Protein AF-A0A924RB80-F1 (afdb_monomer_lite)

pLDDT: mean 87.18, std 13.38, range [33.19, 96.5]

Radius of gyration: 16.79 Å; chains: 1; bounding box: 32×40×41 Å

Foldseek 3Di:
DPLVDQEAEAEDADPVLVCLLPPCVVVCVVLVQADPVRHHPPPVVVSVVSVVVCVPHPHHYHYDHDHPQDQVCPPLVNLVVVVLVVVQVVCVVVVHDRDPDDDDDSVPRGRDDDPPDDD

Secondary structure (DSSP, 8-state):
--TT-SEEEEEE--HHHHHHHHTSHHHHHHTTSB-TTSPBPTTHHHHHHHHHHHHT-SSEEEEEE--TT-TT-S-HHHHHHHHHHHHHHHHHHTT----S-----TTT--PPP------

Structure (mmCIF, N/CA/C/O backbone):
data_AF-A0A924RB80-F1
#
_entry.id   AF-A0A924RB80-F1
#
loop_
_atom_site.group_PDB
_atom_site.id
_atom_site.type_symbol
_atom_site.label_atom_id
_atom_site.label_alt_id
_atom_site.label_comp_id
_atom_site.label_asym_id
_atom_site.label_entity_id
_atom_site.label_seq_id
_atom_site.pdbx_PDB_ins_code
_atom_site.Cartn_x
_atom_site.Cartn_y
_atom_site.Cartn_z
_atom_site.occupancy
_atom_site.B_iso_or_equiv
_atom_site.auth_seq_id
_atom_site.auth_comp_id
_atom_site.auth_asym_id
_atom_site.auth_atom_id
_atom_site.pdbx_PDB_model_num
ATOM 1 N N . ASP A 1 1 ? -7.705 -4.582 -12.140 1.00 60.16 1 ASP A N 1
ATOM 2 C CA . ASP A 1 1 ? -6.994 -5.679 -11.453 1.00 60.16 1 ASP A CA 1
ATOM 3 C C . ASP A 1 1 ? -6.137 -6.448 -12.431 1.00 60.16 1 ASP A C 1
ATOM 5 O O . ASP A 1 1 ? -6.498 -6.506 -13.595 1.00 60.16 1 ASP A O 1
ATOM 9 N N . HIS A 1 2 ? -4.997 -6.971 -11.981 1.00 80.69 2 HIS A N 1
ATOM 10 C CA . HIS A 1 2 ? -4.069 -7.791 -12.771 1.00 80.69 2 HIS A CA 1
ATOM 11 C C . HIS A 1 2 ? -4.335 -9.271 -12.426 1.00 80.69 2 HIS A C 1
ATOM 13 O O . HIS A 1 2 ? -3.653 -9.803 -11.538 1.00 80.69 2 HIS A O 1
ATOM 19 N N . PRO A 1 3 ? -5.419 -9.899 -12.931 1.00 81.19 3 PRO A N 1
ATOM 20 C CA . PRO A 1 3 ? -5.850 -11.237 -12.505 1.00 81.19 3 PRO A CA 1
ATOM 21 C C . PRO A 1 3 ? -4.903 -12.348 -12.970 1.00 81.19 3 PRO A C 1
ATOM 23 O O . PRO A 1 3 ? -4.847 -13.407 -12.358 1.00 81.19 3 PRO A O 1
ATOM 26 N N . ASP A 1 4 ? -4.145 -12.083 -14.026 1.00 86.94 4 ASP A N 1
ATOM 27 C CA . ASP A 1 4 ? -3.161 -12.951 -14.665 1.00 86.94 4 ASP A CA 1
ATOM 28 C C . ASP A 1 4 ? -1.844 -13.068 -13.875 1.00 86.94 4 ASP A C 1
ATOM 30 O O . ASP A 1 4 ? -1.069 -14.003 -14.070 1.00 86.94 4 ASP A O 1
ATOM 34 N N . VAL A 1 5 ? -1.592 -12.159 -12.930 1.00 92.12 5 VAL A N 1
ATOM 35 C CA . VAL A 1 5 ? -0.357 -12.145 -12.136 1.00 92.12 5 VAL A CA 1
ATOM 36 C C . VAL A 1 5 ? -0.488 -13.040 -10.894 1.00 92.12 5 VAL A C 1
ATOM 38 O O . VAL A 1 5 ? -1.066 -12.643 -9.881 1.00 92.12 5 VAL A O 1
ATOM 41 N N . ALA A 1 6 ? 0.112 -14.232 -10.914 1.00 92.44 6 ALA A N 1
ATOM 42 C CA . ALA A 1 6 ? 0.061 -15.171 -9.781 1.00 92.44 6 ALA A CA 1
ATOM 43 C C . ALA A 1 6 ? 0.708 -14.626 -8.486 1.00 92.44 6 ALA A C 1
ATOM 45 O O . ALA A 1 6 ? 0.218 -14.881 -7.384 1.00 92.44 6 ALA A O 1
ATOM 46 N N . HIS A 1 7 ? 1.777 -13.833 -8.609 1.00 95.31 7 HIS A N 1
ATOM 47 C CA . HIS A 1 7 ? 2.494 -13.233 -7.480 1.00 95.31 7 HIS A CA 1
ATOM 48 C C . HIS A 1 7 ? 2.631 -11.722 -7.673 1.00 95.31 7 HIS A C 1
ATOM 50 O O . HIS A 1 7 ? 3.512 -11.252 -8.390 1.00 95.31 7 HIS A O 1
ATOM 56 N N . LEU A 1 8 ? 1.748 -10.952 -7.035 1.00 95.12 8 LEU A N 1
ATOM 57 C CA . LEU A 1 8 ? 1.734 -9.496 -7.144 1.00 95.12 8 LEU A CA 1
ATOM 58 C C . LEU A 1 8 ? 2.623 -8.865 -6.070 1.00 95.12 8 LEU A C 1
ATOM 60 O O . LEU A 1 8 ? 2.456 -9.126 -4.878 1.00 95.12 8 LEU A O 1
ATOM 64 N N . VAL A 1 9 ? 3.535 -7.989 -6.488 1.00 95.25 9 VAL A N 1
ATOM 65 C CA . VAL A 1 9 ? 4.342 -7.165 -5.583 1.00 95.25 9 VAL A CA 1
ATOM 66 C C . VAL A 1 9 ? 3.826 -5.734 -5.622 1.00 95.25 9 VAL A C 1
ATOM 68 O O . VAL A 1 9 ? 3.773 -5.125 -6.685 1.00 95.25 9 VAL A O 1
ATOM 71 N N . ILE A 1 10 ? 3.469 -5.193 -4.459 1.00 95.38 10 ILE A N 1
ATOM 72 C CA . ILE A 1 10 ? 3.003 -3.812 -4.308 1.00 95.38 10 ILE A CA 1
ATOM 73 C C . ILE A 1 10 ? 4.073 -3.025 -3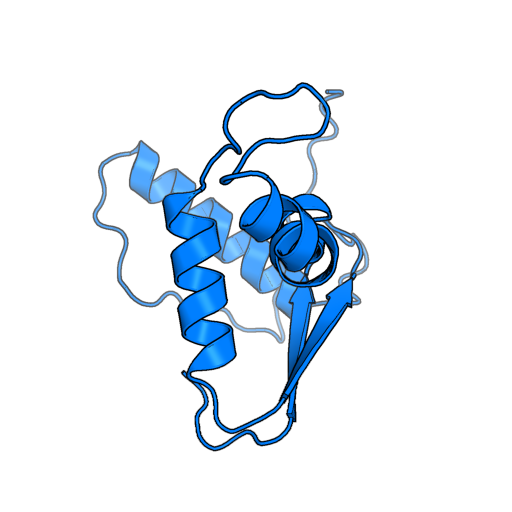.555 1.00 95.38 10 ILE A C 1
ATOM 75 O O . ILE A 1 10 ? 4.365 -3.322 -2.393 1.00 95.38 10 ILE A O 1
ATOM 79 N N . GLN A 1 11 ? 4.658 -2.025 -4.213 1.00 95.88 11 GLN A N 1
ATOM 80 C CA . GLN A 1 11 ? 5.513 -1.038 -3.554 1.00 95.88 11 GLN A CA 1
ATOM 81 C C . GLN A 1 11 ? 4.637 -0.035 -2.806 1.00 95.88 11 GLN A C 1
ATOM 83 O O . GLN A 1 11 ? 3.613 0.403 -3.325 1.00 95.88 11 GLN A O 1
ATOM 88 N N . ILE A 1 12 ? 5.012 0.286 -1.571 1.00 96.19 12 ILE A N 1
ATOM 89 C CA . ILE A 1 12 ? 4.225 1.169 -0.713 1.00 96.19 12 ILE A CA 1
ATOM 90 C C . ILE A 1 12 ? 5.125 2.001 0.195 1.00 96.19 12 ILE A C 1
ATOM 92 O O . ILE A 1 12 ? 6.005 1.472 0.875 1.00 96.19 12 ILE A O 1
ATOM 96 N N . ASP A 1 13 ? 4.882 3.302 0.262 1.00 95.56 13 ASP A N 1
ATOM 97 C CA . ASP A 1 13 ? 5.643 4.243 1.087 1.00 95.56 13 ASP A CA 1
ATOM 98 C C . ASP A 1 13 ? 4.909 4.677 2.366 1.00 95.56 13 ASP A C 1
ATOM 100 O O . ASP A 1 13 ? 5.520 5.232 3.282 1.00 95.56 13 ASP A O 1
ATOM 104 N N . SER A 1 14 ? 3.627 4.334 2.513 1.00 95.00 14 SER A N 1
ATOM 105 C CA . SER A 1 14 ? 2.838 4.582 3.723 1.00 95.00 14 SER A CA 1
ATOM 106 C C . SER A 1 14 ? 2.923 3.409 4.696 1.00 95.00 14 SER A C 1
ATOM 108 O O . SER A 1 14 ? 2.554 2.273 4.396 1.00 95.00 14 SER A O 1
ATOM 110 N N . THR A 1 15 ? 3.439 3.673 5.900 1.00 93.88 15 THR A N 1
ATOM 111 C CA . THR A 1 15 ? 3.535 2.651 6.960 1.00 93.88 15 THR A CA 1
ATOM 112 C C . THR A 1 15 ? 2.146 2.251 7.432 1.00 93.88 15 THR A C 1
ATOM 114 O O . THR A 1 15 ? 1.876 1.069 7.615 1.00 93.88 15 THR A O 1
ATOM 117 N N . TYR A 1 16 ? 1.250 3.234 7.549 1.00 93.19 16 TYR A N 1
ATOM 118 C CA . TYR A 1 16 ? -0.130 3.005 7.945 1.00 93.19 16 TYR A CA 1
ATOM 119 C C . TYR A 1 16 ? -0.843 2.070 6.965 1.00 93.19 16 TYR A C 1
ATOM 121 O O . TYR A 1 16 ? -1.405 1.064 7.387 1.00 93.19 16 TYR A O 1
ATOM 129 N N . ALA A 1 17 ? -0.768 2.352 5.662 1.00 94.69 17 ALA A N 1
ATOM 130 C CA . ALA A 1 17 ? -1.432 1.533 4.652 1.00 94.69 17 ALA A CA 1
ATOM 131 C C . ALA A 1 17 ? -0.845 0.112 4.575 1.00 94.69 17 ALA A C 1
ATOM 133 O O . ALA A 1 17 ? -1.602 -0.858 4.484 1.00 94.69 17 ALA A O 1
ATOM 134 N N . ARG A 1 18 ? 0.483 -0.031 4.710 1.00 96.12 18 ARG A N 1
ATOM 135 C CA . ARG A 1 18 ? 1.140 -1.342 4.814 1.00 96.12 18 ARG A CA 1
ATOM 136 C C . ARG A 1 18 ? 0.593 -2.125 6.006 1.00 96.12 18 ARG A C 1
ATOM 138 O O . ARG A 1 18 ? 0.097 -3.229 5.826 1.00 96.12 18 ARG A O 1
ATOM 145 N N . ASP A 1 19 ? 0.637 -1.546 7.204 1.00 95.69 19 ASP A 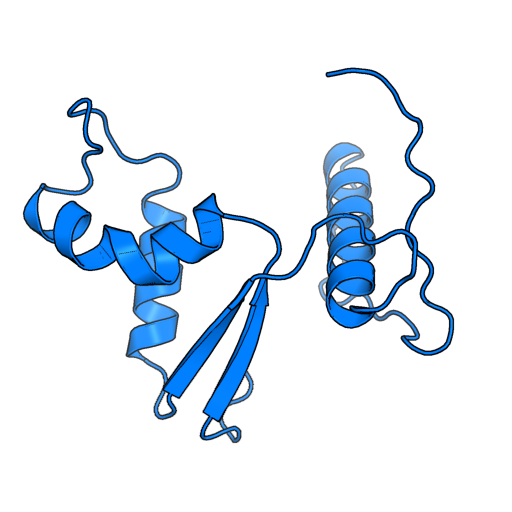N 1
ATOM 146 C CA . ASP A 1 19 ? 0.274 -2.259 8.431 1.00 95.69 19 ASP A CA 1
ATOM 147 C C . ASP A 1 19 ? -1.228 -2.560 8.523 1.00 95.69 19 ASP A C 1
ATOM 149 O O . ASP A 1 19 ? -1.600 -3.611 9.047 1.00 95.69 19 ASP A O 1
ATOM 153 N N . CYS A 1 20 ? -2.092 -1.713 7.950 1.00 95.88 20 CYS A N 1
ATOM 154 C CA . CYS A 1 20 ? -3.514 -2.028 7.766 1.00 95.88 20 CYS A CA 1
ATOM 155 C C . CYS A 1 20 ? -3.712 -3.256 6.869 1.00 95.88 20 CYS A C 1
ATOM 157 O O . CYS A 1 20 ? -4.598 -4.071 7.126 1.00 95.88 20 CYS A O 1
ATOM 159 N N . SER A 1 21 ? -2.886 -3.395 5.830 1.00 94.44 21 SER A N 1
ATOM 160 C CA . SER A 1 21 ? -2.987 -4.474 4.843 1.00 94.44 21 SER A CA 1
ATOM 161 C C . SER A 1 21 ? -2.338 -5.779 5.314 1.00 94.44 21 SER A C 1
ATOM 163 O O . SER A 1 21 ? -2.748 -6.849 4.875 1.00 94.44 21 SER A O 1
ATOM 165 N N . THR A 1 22 ? -1.355 -5.715 6.220 1.00 93.38 22 THR A N 1
ATOM 166 C CA . THR A 1 22 ? -0.583 -6.889 6.665 1.00 93.38 22 THR A CA 1
ATOM 167 C C . THR A 1 22 ? -0.790 -7.237 8.137 1.00 93.38 22 THR A C 1
ATOM 169 O O . THR A 1 22 ? -1.158 -8.358 8.473 1.00 93.38 22 THR A O 1
ATOM 172 N N . THR A 1 23 ? -0.541 -6.289 9.035 1.00 93.88 23 THR A N 1
ATOM 173 C CA . THR A 1 23 ? -0.210 -6.576 10.439 1.00 93.88 23 THR A CA 1
ATOM 174 C C . THR A 1 23 ? -1.431 -6.494 11.349 1.00 93.88 23 THR A C 1
ATOM 176 O O . THR A 1 23 ? -1.635 -7.336 12.221 1.00 93.88 23 THR A O 1
ATOM 179 N N . TRP A 1 24 ? -2.264 -5.469 11.171 1.00 95.00 24 TRP A N 1
ATOM 180 C CA . TRP A 1 24 ? -3.329 -5.148 12.126 1.00 95.00 24 TRP A CA 1
ATOM 181 C C . TRP A 1 24 ? -4.642 -5.875 11.860 1.00 95.00 24 TRP A C 1
ATOM 183 O O . TRP A 1 24 ? -5.496 -5.936 12.746 1.00 95.00 24 TRP A O 1
ATOM 193 N N . ARG A 1 25 ? -4.785 -6.483 10.679 1.00 94.44 25 ARG A N 1
ATOM 194 C CA . ARG A 1 25 ? -6.015 -7.131 10.219 1.00 94.44 25 ARG A CA 1
ATOM 195 C C . ARG A 1 25 ? -6.602 -8.119 11.223 1.00 94.44 25 ARG A C 1
ATOM 197 O O . ARG A 1 25 ? -7.762 -7.989 11.609 1.00 94.44 25 ARG A O 1
ATOM 204 N N . ALA A 1 26 ? -5.800 -9.074 11.692 1.00 93.38 26 ALA A N 1
ATOM 205 C CA . ALA A 1 26 ? -6.263 -10.086 12.641 1.00 93.38 26 ALA A CA 1
ATOM 206 C C . ALA A 1 26 ? -6.696 -9.469 13.985 1.00 93.38 26 ALA A C 1
ATOM 208 O O . ALA A 1 26 ? -7.727 -9.841 14.547 1.00 93.38 26 ALA A O 1
ATOM 209 N N . GLY A 1 27 ? -5.931 -8.495 14.488 1.00 95.06 27 GLY A N 1
ATOM 210 C CA . GLY A 1 27 ? -6.227 -7.818 15.750 1.00 95.06 27 GLY A CA 1
ATOM 211 C C . GLY A 1 27 ? -7.493 -6.965 15.685 1.00 95.06 27 GLY A C 1
ATOM 212 O O . GLY A 1 27 ? -8.329 -7.037 16.584 1.00 95.06 27 GLY A O 1
ATOM 213 N N . TRP A 1 28 ? -7.668 -6.189 14.616 1.00 95.88 28 TRP A N 1
ATOM 214 C CA . TRP A 1 28 ? -8.839 -5.332 14.441 1.00 95.88 28 TRP A CA 1
ATOM 215 C C . TRP A 1 28 ? -10.116 -6.121 14.171 1.00 95.88 28 TRP A C 1
ATOM 217 O O . TRP A 1 28 ? -11.134 -5.795 14.777 1.00 95.88 28 TRP A O 1
ATOM 227 N N . ARG A 1 29 ? -10.069 -7.204 13.379 1.00 93.56 29 ARG A N 1
ATOM 228 C CA . ARG A 1 29 ? -11.230 -8.099 13.210 1.00 93.56 29 ARG A CA 1
ATOM 229 C C . ARG A 1 29 ? -11.692 -8.688 14.542 1.00 93.56 29 ARG A C 1
ATOM 231 O O . ARG A 1 29 ? -12.885 -8.701 14.818 1.00 93.56 29 ARG A O 1
ATOM 238 N N . ARG A 1 30 ? -10.755 -9.124 15.393 1.00 94.81 30 ARG A N 1
ATOM 239 C CA . ARG A 1 30 ? -11.077 -9.673 16.720 1.00 94.81 30 ARG A CA 1
ATOM 240 C C . ARG A 1 30 ? -11.654 -8.624 17.673 1.00 94.81 30 ARG A C 1
ATOM 242 O O . ARG A 1 30 ? -12.536 -8.938 18.461 1.00 94.81 30 ARG A O 1
ATOM 249 N N . ASN A 1 31 ? -11.168 -7.387 17.601 1.00 95.06 31 ASN A N 1
ATOM 250 C CA . ASN A 1 31 ? -11.534 -6.324 18.539 1.00 95.06 31 ASN A CA 1
ATOM 251 C C . ASN A 1 31 ? -12.641 -5.391 18.004 1.00 95.06 31 ASN A C 1
ATOM 253 O O . ASN A 1 31 ? -12.775 -4.267 18.492 1.00 95.06 31 ASN A O 1
ATOM 257 N N . GLY A 1 32 ? -13.403 -5.822 16.991 1.00 94.94 32 GLY A N 1
ATOM 258 C CA . GLY A 1 32 ? -14.522 -5.054 16.435 1.00 94.94 32 GLY A CA 1
ATOM 259 C C . GLY A 1 32 ? -14.104 -3.715 15.821 1.00 94.94 32 GLY A C 1
ATOM 260 O O . GLY A 1 32 ? -14.734 -2.695 16.086 1.00 94.94 32 GLY A O 1
ATOM 261 N N . MET A 1 33 ? -13.004 -3.704 15.061 1.00 96.00 33 MET A N 1
ATOM 262 C CA . MET A 1 33 ? -12.447 -2.521 14.389 1.00 96.00 33 MET A CA 1
ATOM 263 C C . MET A 1 33 ? -12.096 -1.371 15.345 1.00 96.00 33 MET A C 1
ATOM 265 O O . MET A 1 33 ? -12.325 -0.192 15.063 1.00 96.00 33 MET A O 1
ATOM 269 N N . ARG A 1 34 ? -11.479 -1.715 16.484 1.00 95.12 34 ARG A N 1
ATOM 270 C CA . ARG A 1 34 ? -10.945 -0.757 17.463 1.00 95.12 34 ARG A CA 1
ATOM 271 C C . ARG A 1 34 ? -9.421 -0.804 17.551 1.00 95.12 34 ARG A C 1
ATOM 273 O O . ARG A 1 34 ? -8.811 -1.873 17.545 1.00 95.12 34 ARG A O 1
ATOM 280 N N . ASN A 1 35 ? -8.803 0.370 17.668 1.00 92.25 35 ASN A N 1
ATOM 281 C CA . ASN A 1 35 ? -7.358 0.519 17.831 1.00 92.25 35 ASN A CA 1
ATOM 282 C C . ASN A 1 35 ? -6.900 0.222 19.277 1.00 92.25 35 ASN A C 1
ATOM 284 O O . ASN A 1 35 ? -7.711 -0.037 20.166 1.00 92.25 35 ASN A O 1
ATOM 288 N N . ALA A 1 36 ? -5.590 0.300 19.537 1.00 89.94 36 ALA A N 1
ATOM 289 C CA . ALA A 1 36 ? -5.018 0.055 20.869 1.00 89.94 36 ALA A CA 1
ATOM 290 C C . ALA A 1 36 ? -5.556 1.001 21.966 1.00 89.94 36 ALA A C 1
ATOM 292 O O . ALA A 1 36 ? -5.585 0.637 23.137 1.00 89.94 36 ALA A O 1
ATOM 293 N N . LYS A 1 37 ? -6.042 2.190 21.587 1.00 94.00 37 LYS A N 1
ATOM 294 C CA . LYS A 1 37 ? -6.702 3.159 22.477 1.00 94.00 37 LYS A CA 1
ATOM 295 C C . LYS A 1 37 ? -8.212 2.908 22.617 1.00 94.00 37 LYS A C 1
ATOM 297 O O . LYS A 1 37 ? -8.923 3.758 23.140 1.00 94.00 37 LYS A O 1
ATOM 302 N N . ARG A 1 38 ? -8.717 1.765 22.134 1.00 93.12 38 ARG A N 1
ATOM 303 C CA . ARG A 1 38 ? -10.140 1.364 22.105 1.00 93.12 38 ARG A CA 1
ATOM 304 C C . ARG A 1 38 ? -11.052 2.281 21.283 1.00 93.12 38 ARG A C 1
ATOM 306 O O . ARG A 1 38 ? -12.277 2.184 21.389 1.00 93.12 38 ARG A O 1
ATOM 313 N N . GLN A 1 39 ? -10.478 3.133 20.442 1.00 95.88 39 GLN A N 1
ATOM 314 C CA . GLN A 1 39 ? -11.224 4.020 19.553 1.00 95.88 39 GLN A CA 1
ATOM 315 C C . GLN A 1 39 ? -11.526 3.315 18.227 1.00 95.88 39 GLN A C 1
ATOM 317 O O . GLN A 1 39 ? -10.739 2.451 17.827 1.00 95.88 39 GLN A O 1
ATOM 322 N N . PRO A 1 40 ? -12.610 3.690 17.525 1.00 96.19 40 PRO A N 1
ATOM 323 C CA . PRO A 1 40 ? -12.857 3.221 16.167 1.00 96.19 40 PRO A CA 1
ATOM 324 C C . PRO A 1 40 ? -11.643 3.457 15.264 1.00 96.19 40 PRO A C 1
ATOM 326 O O . PRO A 1 40 ? -10.996 4.508 15.320 1.00 96.19 40 PRO A O 1
ATOM 329 N N . VAL A 1 41 ? -11.312 2.464 14.446 1.00 96.44 41 VAL A N 1
ATOM 330 C CA . VAL A 1 41 ? -10.255 2.581 13.440 1.00 96.44 41 VAL A CA 1
ATOM 331 C C . VAL A 1 41 ? -10.672 3.616 12.394 1.00 96.44 41 VAL A C 1
ATOM 333 O O . VAL A 1 41 ? -11.777 3.570 11.856 1.00 96.44 41 VAL A O 1
ATOM 336 N N . LYS A 1 42 ? -9.781 4.567 12.098 1.00 94.38 42 LYS A N 1
ATOM 337 C CA . LYS A 1 42 ? -9.993 5.536 11.015 1.00 94.38 42 LYS A CA 1
ATOM 338 C C . LYS A 1 42 ? -10.058 4.798 9.676 1.00 94.38 42 LYS A C 1
ATOM 340 O O . LYS A 1 42 ? -9.303 3.856 9.474 1.00 94.38 42 LYS A O 1
ATOM 345 N N . ASN A 1 43 ? -10.921 5.248 8.766 1.00 95.31 43 ASN A N 1
ATOM 346 C CA . ASN A 1 43 ? -11.055 4.691 7.412 1.00 95.31 43 ASN A CA 1
ATOM 347 C C . ASN A 1 43 ? -11.439 3.197 7.369 1.00 95.31 43 ASN A C 1
ATOM 349 O O . ASN A 1 43 ? -11.087 2.508 6.413 1.00 95.31 43 ASN A O 1
ATOM 353 N N . ALA A 1 44 ? -12.163 2.694 8.380 1.00 95.25 44 ALA A N 1
ATOM 354 C CA . ALA A 1 44 ? -12.533 1.279 8.497 1.00 95.25 44 ALA A CA 1
ATOM 355 C C . ALA A 1 44 ? -13.155 0.705 7.210 1.00 95.25 44 ALA A C 1
ATOM 357 O O . ALA A 1 44 ? -12.698 -0.330 6.741 1.00 95.25 44 ALA A O 1
ATOM 358 N N . ALA A 1 45 ? -14.096 1.424 6.587 1.00 95.31 45 ALA A N 1
ATOM 359 C CA . ALA A 1 45 ? -14.743 0.987 5.347 1.00 95.31 45 ALA A CA 1
ATOM 360 C C . ALA A 1 45 ? -13.752 0.789 4.180 1.00 95.31 45 ALA A C 1
ATOM 362 O O . ALA A 1 45 ? -13.836 -0.195 3.452 1.00 95.31 45 ALA A O 1
ATOM 363 N N . ILE A 1 46 ? -12.773 1.690 4.025 1.00 95.81 46 ILE A N 1
ATOM 364 C CA . ILE A 1 46 ? -11.733 1.576 2.986 1.00 95.81 46 ILE A CA 1
ATOM 365 C C . ILE A 1 46 ? -10.836 0.367 3.274 1.00 95.81 46 ILE A C 1
ATOM 367 O O . ILE A 1 46 ? -10.504 -0.399 2.375 1.00 95.81 46 ILE A O 1
ATOM 371 N N . ILE A 1 47 ? -10.455 0.178 4.538 1.00 96.50 47 ILE A N 1
ATOM 372 C CA . ILE A 1 47 ? -9.595 -0.931 4.967 1.00 96.50 47 ILE A CA 1
ATOM 373 C C . ILE A 1 47 ? -10.288 -2.280 4.739 1.00 96.50 47 ILE A C 1
ATOM 375 O O . ILE A 1 47 ? -9.667 -3.211 4.231 1.00 96.50 47 ILE A O 1
ATOM 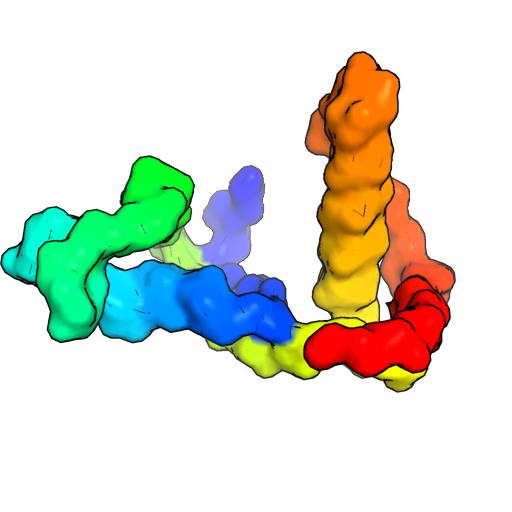379 N N . GLU A 1 48 ? -11.572 -2.386 5.071 1.00 96.06 48 GLU A N 1
ATOM 380 C CA . GLU A 1 48 ? -12.366 -3.593 4.837 1.00 96.06 48 GLU A CA 1
ATOM 381 C C . GLU A 1 48 ? -12.520 -3.895 3.343 1.00 96.06 48 GLU A C 1
ATOM 383 O O . GLU A 1 48 ? -12.376 -5.051 2.945 1.00 96.06 48 GLU A O 1
ATOM 388 N N . ALA A 1 49 ? -12.715 -2.872 2.505 1.00 96.44 49 ALA A N 1
ATOM 389 C CA . ALA A 1 49 ? -12.741 -3.036 1.052 1.00 96.44 49 ALA A CA 1
ATOM 390 C C . ALA A 1 49 ? -11.396 -3.546 0.502 1.00 96.44 49 ALA A C 1
ATOM 392 O O . ALA A 1 49 ? -11.373 -4.459 -0.323 1.00 96.44 49 ALA A O 1
ATOM 393 N N . ILE A 1 50 ? -10.268 -3.026 1.004 1.00 95.19 50 ILE A N 1
ATOM 394 C CA . ILE A 1 50 ? -8.929 -3.532 0.657 1.00 95.19 50 ILE A CA 1
ATOM 395 C C . ILE A 1 50 ? -8.793 -5.003 1.060 1.00 95.19 50 ILE A C 1
ATOM 397 O O . ILE A 1 50 ? -8.300 -5.813 0.280 1.00 95.19 50 ILE A O 1
ATOM 401 N N . TRP A 1 51 ? -9.239 -5.378 2.260 1.00 96.31 51 TRP A N 1
ATOM 402 C CA . TRP A 1 51 ? -9.190 -6.769 2.709 1.00 96.31 51 TRP A CA 1
ATOM 403 C C . TRP A 1 51 ? -10.036 -7.699 1.845 1.00 96.31 51 TRP A C 1
ATOM 405 O O . TRP A 1 51 ? -9.576 -8.792 1.531 1.00 96.31 51 TRP A O 1
ATOM 415 N N . ALA A 1 52 ? -11.230 -7.267 1.438 1.00 96.12 52 ALA A N 1
ATOM 416 C CA . ALA A 1 52 ? -12.072 -8.029 0.526 1.00 96.12 52 ALA A CA 1
ATOM 417 C C . ALA A 1 52 ? -11.392 -8.222 -0.840 1.00 96.12 52 ALA A C 1
ATOM 419 O O . ALA A 1 52 ? -11.385 -9.331 -1.367 1.00 96.12 52 ALA A O 1
ATOM 420 N N . ALA A 1 53 ? -10.753 -7.178 -1.378 1.00 94.12 53 ALA A N 1
ATOM 421 C CA . ALA A 1 53 ? -10.002 -7.266 -2.631 1.00 94.12 53 ALA A CA 1
ATOM 422 C C . ALA A 1 53 ? -8.782 -8.201 -2.527 1.00 94.12 53 ALA A C 1
ATOM 424 O O . ALA A 1 53 ? -8.493 -8.948 -3.461 1.00 94.12 53 ALA A O 1
ATOM 425 N N . LEU A 1 54 ? -8.080 -8.191 -1.388 1.00 94.12 54 LEU A N 1
ATOM 426 C CA . LEU A 1 54 ? -6.975 -9.115 -1.122 1.00 94.12 54 LEU A CA 1
ATOM 427 C C . LEU A 1 54 ? -7.457 -10.569 -1.014 1.00 94.12 54 LEU A C 1
ATOM 429 O O . LEU A 1 54 ? -6.804 -11.451 -1.561 1.00 94.12 54 LEU A O 1
ATOM 433 N N . ASP A 1 55 ? -8.585 -10.813 -0.341 1.00 94.56 55 ASP A N 1
ATOM 434 C CA . ASP A 1 55 ? -9.154 -12.159 -0.169 1.00 94.56 55 ASP A CA 1
ATOM 435 C C . ASP A 1 55 ? -9.724 -12.735 -1.468 1.00 94.56 55 ASP A C 1
ATOM 437 O O . ASP A 1 55 ? -9.640 -13.937 -1.701 1.00 94.56 55 ASP A O 1
ATOM 441 N N . ALA A 1 56 ? -10.317 -11.888 -2.313 1.00 94.50 56 ALA A N 1
ATOM 442 C CA . ALA A 1 56 ? -10.912 -12.307 -3.579 1.00 94.50 56 ALA A CA 1
ATOM 443 C C . ALA A 1 56 ? -9.864 -12.681 -4.642 1.00 94.50 56 ALA A C 1
ATOM 445 O O . ALA A 1 56 ? -10.199 -13.259 -5.677 1.00 94.50 56 ALA A O 1
ATOM 446 N N . ARG A 1 57 ? -8.590 -12.338 -4.422 1.00 92.94 57 ARG A N 1
ATOM 447 C CA . ARG A 1 57 ? -7.518 -12.599 -5.377 1.00 92.94 57 ARG A CA 1
ATOM 448 C C . ARG A 1 57 ? -7.099 -14.073 -5.342 1.00 92.94 57 ARG A C 1
ATOM 450 O O . ARG A 1 57 ? -6.775 -14.607 -4.291 1.00 92.94 57 ARG A O 1
ATOM 457 N N . ALA A 1 58 ? -6.993 -14.700 -6.516 1.00 91.62 58 ALA A N 1
ATOM 458 C CA . ALA A 1 58 ? -6.500 -16.077 -6.641 1.00 91.62 58 ALA A CA 1
ATOM 459 C C . ALA A 1 58 ? -4.988 -16.226 -6.355 1.00 91.62 58 ALA A C 1
ATOM 461 O O . ALA A 1 58 ? -4.535 -17.273 -5.901 1.00 91.62 58 ALA A O 1
ATOM 462 N N . GLY A 1 59 ? -4.203 -15.185 -6.647 1.00 92.12 59 GLY A N 1
ATOM 463 C CA . GLY A 1 59 ? -2.755 -15.138 -6.436 1.00 92.12 59 GLY A CA 1
ATOM 464 C C . GLY A 1 59 ? -2.335 -14.443 -5.138 1.00 92.12 59 GLY A C 1
ATOM 465 O O . GLY A 1 59 ? -3.114 -13.743 -4.494 1.00 92.12 59 GLY A O 1
ATOM 466 N N . THR A 1 60 ? -1.059 -14.570 -4.777 1.00 94.31 60 THR A N 1
ATOM 467 C CA . THR A 1 60 ? -0.513 -13.950 -3.559 1.00 94.31 60 THR A CA 1
ATOM 468 C C . THR A 1 60 ? -0.182 -12.475 -3.767 1.00 94.31 60 THR A C 1
ATOM 470 O O . THR A 1 60 ? 0.239 -12.084 -4.858 1.00 94.31 60 THR A O 1
ATOM 473 N N . VAL A 1 61 ? -0.252 -11.684 -2.694 1.00 95.88 61 VAL A N 1
ATOM 474 C CA . VAL A 1 61 ? 0.208 -10.289 -2.668 1.00 95.88 61 VAL A CA 1
ATOM 475 C C . VAL A 1 61 ? 1.340 -10.129 -1.656 1.00 95.88 61 VAL A C 1
ATOM 477 O O . VAL A 1 61 ? 1.213 -10.541 -0.504 1.00 95.88 61 VAL A O 1
ATOM 480 N N . LYS A 1 62 ? 2.440 -9.492 -2.068 1.00 95.62 62 LYS A N 1
ATOM 481 C CA . LYS A 1 62 ? 3.548 -9.092 -1.196 1.00 95.62 62 LYS A CA 1
ATOM 482 C C . LYS A 1 62 ? 3.685 -7.576 -1.196 1.00 95.62 62 LYS A C 1
ATOM 484 O O . LYS A 1 62 ? 3.938 -6.969 -2.232 1.00 95.62 62 LYS A O 1
ATOM 489 N N . PHE A 1 63 ? 3.595 -6.975 -0.016 1.00 96.06 63 PHE A N 1
ATOM 490 C CA . PHE A 1 63 ? 3.879 -5.556 0.165 1.00 96.06 63 PHE A CA 1
ATOM 491 C C . PHE A 1 63 ? 5.373 -5.340 0.412 1.00 96.06 63 PHE A C 1
ATOM 493 O O . PHE A 1 63 ? 5.969 -5.987 1.275 1.00 96.06 63 PHE A O 1
ATOM 500 N N . VAL A 1 64 ? 5.974 -4.413 -0.331 1.00 95.69 64 VAL A N 1
ATOM 501 C CA . VAL A 1 64 ? 7.368 -3.992 -0.170 1.00 95.69 64 VAL A CA 1
ATOM 502 C C . VAL A 1 64 ? 7.377 -2.530 0.234 1.00 95.69 64 VAL A C 1
ATOM 504 O O . VAL A 1 64 ? 6.949 -1.657 -0.517 1.00 95.69 64 VAL A O 1
ATOM 507 N N . LYS A 1 65 ? 7.861 -2.270 1.449 1.00 95.06 65 LYS A N 1
ATOM 508 C CA . LYS A 1 65 ? 8.026 -0.910 1.944 1.00 95.06 65 LYS A CA 1
ATOM 509 C C . LYS A 1 65 ? 9.158 -0.230 1.176 1.00 95.06 65 LYS A C 1
ATOM 511 O O . LYS A 1 65 ? 10.275 -0.740 1.186 1.00 95.06 65 LYS A O 1
ATOM 516 N N . VAL A 1 66 ? 8.879 0.926 0.589 1.00 95.75 66 VAL A N 1
ATOM 517 C CA . VAL A 1 66 ? 9.883 1.790 -0.045 1.00 95.75 66 VAL A CA 1
ATOM 518 C C . VAL A 1 66 ? 9.957 3.138 0.687 1.00 95.75 66 VAL A C 1
ATOM 520 O O . VAL A 1 66 ? 9.012 3.493 1.404 1.00 95.75 66 VAL A O 1
ATOM 523 N N . PRO A 1 67 ? 11.077 3.875 0.599 1.00 91.31 67 PRO A N 1
ATOM 524 C CA . PRO A 1 67 ? 11.141 5.255 1.067 1.00 91.31 67 PRO A CA 1
ATOM 525 C C . PRO A 1 67 ? 10.139 6.132 0.308 1.00 91.31 67 PRO A C 1
ATOM 527 O O . PRO A 1 67 ? 10.035 6.039 -0.913 1.00 91.31 67 PRO A O 1
ATOM 530 N N . GLY A 1 68 ? 9.421 6.990 1.032 1.00 86.88 68 GLY A N 1
ATOM 531 C CA . GLY A 1 68 ? 8.629 8.053 0.411 1.00 86.88 68 GLY A CA 1
ATOM 532 C C . GLY A 1 68 ? 9.534 9.191 -0.056 1.00 86.88 68 GLY A C 1
ATOM 533 O O . GLY A 1 68 ? 10.577 9.428 0.556 1.00 86.88 68 GLY A O 1
ATOM 534 N N . HIS A 1 69 ? 9.124 9.891 -1.116 1.00 81.88 69 HIS A N 1
ATOM 535 C CA . HIS A 1 69 ? 9.845 11.039 -1.686 1.00 81.88 69 HIS A CA 1
ATOM 536 C C . HIS A 1 69 ? 11.341 10.777 -1.927 1.00 81.88 69 HIS A C 1
ATOM 538 O O . HIS A 1 69 ? 12.187 11.583 -1.546 1.00 81.88 69 HIS A O 1
ATOM 544 N N . ASP A 1 70 ? 11.676 9.636 -2.534 1.00 85.06 70 ASP A N 1
ATOM 545 C CA . ASP A 1 70 ? 13.058 9.273 -2.845 1.00 85.06 70 ASP A CA 1
ATOM 546 C C . ASP A 1 70 ? 13.692 10.282 -3.829 1.00 85.06 70 ASP A C 1
ATOM 548 O O . ASP A 1 70 ? 13.381 10.250 -5.024 1.00 85.06 70 ASP A O 1
ATOM 552 N N . PRO A 1 71 ? 14.621 11.153 -3.380 1.00 84.06 71 PRO A N 1
ATOM 553 C CA . PRO A 1 71 ? 15.177 12.216 -4.216 1.00 84.06 71 PRO A CA 1
ATOM 554 C C . PRO A 1 71 ? 16.080 11.679 -5.332 1.00 84.06 71 PRO A C 1
ATOM 556 O O . PRO A 1 71 ? 16.408 12.408 -6.266 1.00 84.06 71 PRO A O 1
ATOM 559 N N . ARG A 1 72 ? 16.504 10.412 -5.242 1.00 89.00 72 ARG A N 1
ATOM 560 C CA . ARG A 1 72 ? 17.330 9.739 -6.250 1.00 89.00 72 ARG A CA 1
ATOM 561 C C . ARG A 1 72 ? 16.495 8.942 -7.247 1.00 89.00 72 ARG A C 1
ATOM 563 O O . ARG A 1 72 ? 17.068 8.390 -8.181 1.00 89.00 72 ARG A O 1
ATOM 570 N N . ASN A 1 73 ? 15.175 8.890 -7.060 1.00 90.44 73 ASN A N 1
ATOM 571 C CA . ASN A 1 73 ? 14.241 8.177 -7.925 1.00 90.44 73 ASN A CA 1
ATOM 572 C C . ASN A 1 73 ? 14.611 6.700 -8.165 1.00 90.44 73 ASN A C 1
ATOM 574 O O . ASN A 1 73 ? 14.455 6.180 -9.267 1.00 90.44 73 ASN A O 1
ATOM 578 N N . GLN A 1 74 ? 15.115 6.010 -7.142 1.00 92.94 74 GLN A N 1
ATOM 579 C CA . GLN A 1 74 ? 15.412 4.576 -7.191 1.00 92.94 74 GLN A CA 1
ATOM 580 C C . GLN A 1 74 ? 14.124 3.737 -7.268 1.00 92.94 74 GLN A C 1
ATOM 582 O O . GLN A 1 74 ? 14.162 2.591 -7.713 1.00 92.94 74 GLN A O 1
ATOM 587 N N . PHE A 1 75 ? 12.981 4.315 -6.875 1.00 93.25 75 PHE A N 1
ATOM 588 C CA . PHE A 1 75 ? 11.648 3.709 -6.951 1.00 93.25 75 PHE A CA 1
ATOM 589 C C . PHE A 1 75 ? 10.706 4.515 -7.870 1.00 93.25 75 PHE A C 1
ATOM 591 O O . PHE A 1 75 ? 9.749 5.125 -7.387 1.00 93.25 75 PHE A O 1
ATOM 598 N N . PRO A 1 76 ? 10.927 4.511 -9.200 1.00 93.25 76 PRO A N 1
ATOM 599 C CA . PRO A 1 76 ? 10.192 5.367 -10.137 1.00 93.25 76 PRO A CA 1
ATOM 600 C C . PRO A 1 76 ? 8.682 5.098 -10.174 1.00 93.25 76 PRO A C 1
ATOM 602 O O . PRO A 1 76 ? 7.908 6.016 -10.425 1.00 93.25 76 PRO A O 1
ATOM 605 N N . LEU A 1 77 ? 8.238 3.873 -9.864 1.00 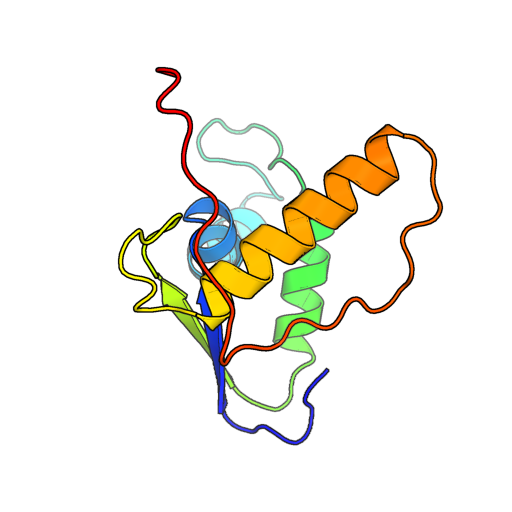93.12 77 LEU A N 1
ATOM 606 C CA . LEU A 1 77 ? 6.812 3.549 -9.735 1.00 93.12 77 LEU A CA 1
ATOM 607 C C . LEU A 1 77 ? 6.161 4.247 -8.534 1.00 93.12 77 LEU A C 1
ATOM 609 O O . LEU A 1 77 ? 5.038 4.730 -8.649 1.00 93.12 77 LEU A O 1
ATOM 613 N N . ASN A 1 78 ? 6.861 4.332 -7.397 1.00 93.94 78 ASN A N 1
ATOM 614 C CA . ASN A 1 78 ? 6.361 5.070 -6.237 1.00 93.94 78 ASN A CA 1
ATOM 615 C C . ASN A 1 78 ? 6.356 6.576 -6.517 1.00 93.94 78 ASN A C 1
ATOM 617 O O . ASN A 1 78 ? 5.404 7.260 -6.165 1.00 93.94 78 ASN A O 1
ATOM 621 N N . THR A 1 79 ? 7.385 7.086 -7.198 1.00 93.19 79 THR A N 1
ATOM 622 C CA . THR A 1 79 ? 7.433 8.488 -7.636 1.00 93.19 79 THR A CA 1
ATOM 623 C C . THR A 1 79 ? 6.273 8.834 -8.568 1.00 93.19 79 THR A C 1
ATOM 625 O O . THR A 1 79 ? 5.604 9.846 -8.375 1.00 93.19 79 THR A O 1
ATOM 628 N N . ALA A 1 80 ? 6.003 7.978 -9.555 1.00 92.38 80 ALA A N 1
ATOM 629 C CA . ALA A 1 80 ? 4.859 8.110 -10.449 1.00 92.38 80 ALA A CA 1
ATOM 630 C C . ALA A 1 80 ? 3.534 8.108 -9.674 1.00 92.38 80 ALA A C 1
ATOM 632 O O . ALA A 1 80 ? 2.687 8.965 -9.913 1.00 92.38 80 ALA A O 1
ATOM 633 N N . ALA A 1 81 ? 3.374 7.187 -8.719 1.00 92.25 81 ALA A N 1
ATOM 634 C CA . ALA A 1 81 ? 2.189 7.125 -7.872 1.00 92.25 81 ALA A CA 1
ATOM 635 C C . ALA A 1 81 ? 2.000 8.399 -7.028 1.00 92.25 81 ALA A C 1
ATOM 637 O O . ALA A 1 81 ? 0.875 8.888 -6.950 1.00 92.25 81 ALA A O 1
ATOM 638 N N . ASP A 1 82 ? 3.070 8.965 -6.450 1.00 91.62 82 ASP A N 1
ATOM 639 C CA . ASP A 1 82 ? 2.998 10.237 -5.716 1.00 91.62 82 ASP A CA 1
ATOM 640 C C . ASP A 1 82 ? 2.513 11.370 -6.627 1.00 91.62 82 ASP A C 1
ATOM 642 O O . ASP A 1 82 ? 1.537 12.039 -6.300 1.00 91.62 82 ASP A O 1
ATOM 646 N N . ILE A 1 83 ? 3.130 11.557 -7.797 1.00 90.31 83 ILE A N 1
ATOM 647 C CA . ILE A 1 83 ? 2.741 12.620 -8.739 1.00 90.31 83 ILE A CA 1
ATOM 648 C C . ILE A 1 83 ? 1.263 12.497 -9.107 1.00 90.31 83 ILE A C 1
ATOM 650 O O . ILE A 1 83 ? 0.497 13.434 -8.902 1.00 90.31 83 ILE A O 1
ATOM 654 N N . LEU A 1 84 ? 0.842 11.312 -9.555 1.00 90.69 84 LEU A N 1
ATOM 655 C CA . LEU A 1 84 ? -0.537 11.066 -9.972 1.00 90.69 84 LEU A CA 1
ATOM 656 C C . LEU A 1 84 ? -1.541 11.292 -8.831 1.00 90.69 84 LEU A C 1
ATOM 658 O O . LEU A 1 84 ? -2.615 11.849 -9.057 1.00 90.69 84 LEU A O 1
ATOM 662 N N . ALA A 1 85 ? -1.201 10.887 -7.603 1.00 90.12 85 ALA A N 1
ATOM 663 C CA . ALA A 1 85 ? -2.057 11.097 -6.439 1.00 90.12 85 ALA A CA 1
ATOM 664 C C . ALA A 1 85 ? -2.195 12.584 -6.076 1.00 90.12 85 ALA A C 1
ATOM 666 O O . ALA A 1 85 ? -3.285 13.027 -5.712 1.00 90.12 85 ALA A O 1
ATOM 667 N N . ASN A 1 86 ? -1.116 13.362 -6.190 1.00 89.31 86 ASN A N 1
ATOM 668 C CA . ASN A 1 86 ? -1.147 14.796 -5.907 1.00 89.31 86 ASN A CA 1
ATOM 669 C C . ASN A 1 86 ? -1.895 15.572 -6.992 1.00 89.31 86 ASN A C 1
ATOM 671 O O . ASN A 1 86 ? -2.740 16.396 -6.652 1.00 89.31 86 ASN A O 1
ATOM 675 N N . ASP A 1 87 ? -1.668 15.256 -8.267 1.00 87.75 87 ASP A N 1
ATOM 676 C CA . ASP A 1 87 ? -2.399 15.859 -9.385 1.00 87.75 87 ASP A CA 1
ATOM 677 C C . ASP A 1 87 ? -3.908 15.602 -9.252 1.00 87.75 87 ASP A C 1
ATOM 679 O O . ASP A 1 87 ? -4.732 16.496 -9.459 1.00 87.75 87 ASP A O 1
ATOM 683 N N . ALA A 1 88 ? -4.294 14.379 -8.868 1.00 87.69 88 ALA A N 1
ATOM 684 C CA . ALA A 1 88 ? -5.689 14.035 -8.614 1.00 87.69 88 ALA A CA 1
ATOM 685 C C . ALA A 1 88 ? -6.270 14.818 -7.426 1.00 87.69 88 ALA A C 1
ATOM 687 O O . ALA A 1 88 ? -7.404 15.289 -7.504 1.00 87.69 88 ALA A O 1
ATOM 688 N N . ALA A 1 89 ? -5.505 14.990 -6.343 1.00 88.62 89 ALA A N 1
ATOM 689 C CA . ALA A 1 89 ? -5.927 15.782 -5.191 1.00 88.62 89 ALA A CA 1
ATOM 690 C C . ALA A 1 89 ? -6.101 17.271 -5.541 1.00 88.62 89 ALA A C 1
ATOM 692 O O . ALA A 1 89 ? -7.079 17.886 -5.116 1.00 88.62 89 ALA A O 1
ATOM 693 N N . GLU A 1 90 ? -5.207 17.839 -6.353 1.00 88.19 90 GLU A N 1
ATOM 694 C CA . GLU A 1 90 ? -5.302 19.223 -6.826 1.00 88.19 90 GLU A CA 1
ATOM 695 C C . GLU A 1 90 ? -6.550 19.424 -7.700 1.00 88.19 90 GLU A C 1
ATOM 697 O O . GLU A 1 90 ? -7.371 20.308 -7.425 1.00 88.19 90 GLU A O 1
ATOM 702 N N . LYS A 1 91 ? -6.774 18.539 -8.681 1.00 85.75 91 LYS A N 1
ATOM 703 C CA . LYS A 1 91 ? -7.989 18.541 -9.519 1.00 85.75 91 LYS A CA 1
ATOM 704 C C . LYS A 1 91 ? -9.263 18.413 -8.682 1.00 85.75 91 LYS A C 1
ATOM 706 O O . LYS A 1 91 ? -10.202 19.184 -8.863 1.00 85.75 91 LYS A O 1
ATOM 711 N N . ALA A 1 92 ? -9.281 17.491 -7.720 1.00 85.25 92 ALA A N 1
ATOM 712 C CA . ALA A 1 92 ? -10.426 17.309 -6.834 1.00 85.25 92 ALA A CA 1
ATOM 713 C C . ALA A 1 92 ? -10.694 18.554 -5.972 1.00 85.25 92 ALA A C 1
ATOM 715 O O . ALA A 1 92 ? -11.848 18.941 -5.793 1.00 85.25 92 ALA A O 1
ATOM 716 N N . SER A 1 93 ? -9.646 19.217 -5.469 1.00 87.06 93 SER A N 1
ATOM 717 C CA . SER A 1 93 ? -9.792 20.426 -4.643 1.00 87.06 93 SER A CA 1
ATOM 718 C C . SER A 1 93 ? -10.317 21.640 -5.417 1.00 87.06 93 SER A C 1
ATOM 720 O O . SER A 1 93 ? -10.956 22.511 -4.833 1.00 87.06 93 SER A O 1
ATOM 722 N N . THR A 1 94 ? -10.096 21.673 -6.732 1.00 85.62 94 THR A N 1
ATOM 723 C CA . THR A 1 94 ? -10.578 22.727 -7.639 1.00 85.62 94 THR A CA 1
ATOM 724 C C . THR A 1 94 ? -11.965 22.430 -8.222 1.00 85.62 94 THR A C 1
ATOM 726 O O . THR A 1 94 ? -12.494 23.232 -8.988 1.00 85.62 94 THR A O 1
ATOM 729 N N . GLY A 1 95 ? -12.583 21.302 -7.843 1.00 78.69 95 GLY A N 1
ATOM 730 C CA . GLY A 1 95 ? -13.910 20.893 -8.314 1.00 78.69 95 GLY A CA 1
ATOM 731 C C . GLY A 1 95 ? -13.929 20.371 -9.752 1.00 78.69 95 GLY A C 1
ATOM 732 O O . GLY A 1 95 ? -15.006 20.213 -10.329 1.00 78.69 95 GLY A O 1
ATOM 733 N N . LEU A 1 96 ? -12.760 20.101 -10.338 1.00 72.44 96 LEU A N 1
ATOM 734 C CA . LEU A 1 96 ? -12.661 19.491 -11.657 1.00 72.44 96 LEU A CA 1
ATOM 735 C C . LEU A 1 96 ? -12.953 17.986 -11.567 1.00 72.44 96 LEU A C 1
ATOM 737 O O . LEU A 1 96 ? -12.570 17.337 -10.587 1.00 72.44 96 LEU A O 1
ATOM 741 N N . PRO A 1 97 ? -13.606 17.399 -12.586 1.00 66.62 97 PRO A N 1
ATOM 742 C CA . PRO A 1 97 ? -13.750 15.955 -12.659 1.00 66.62 97 PRO A CA 1
ATOM 743 C C . PRO A 1 97 ? -12.360 15.313 -12.710 1.00 66.62 97 PRO A C 1
ATOM 745 O O . PRO A 1 97 ? -11.505 15.680 -13.517 1.00 66.62 97 PRO A O 1
ATOM 748 N N . VAL A 1 98 ? -12.125 14.353 -11.820 1.00 61.94 98 VAL A N 1
ATOM 749 C CA . VAL A 1 98 ? -10.935 13.507 -11.879 1.00 61.94 98 VAL A CA 1
ATOM 750 C C . VAL A 1 98 ? -11.124 12.514 -13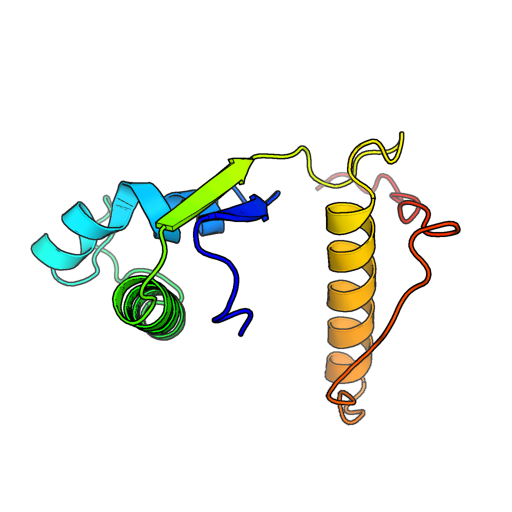.025 1.00 61.94 98 VAL A C 1
ATOM 752 O O . VAL A 1 98 ? -11.912 11.577 -12.918 1.00 61.94 98 VAL A O 1
ATOM 755 N N . ASP A 1 99 ? -10.445 12.737 -14.151 1.00 62.91 99 ASP A N 1
ATOM 756 C CA . ASP A 1 99 ? -10.418 11.751 -15.234 1.00 62.91 99 ASP A CA 1
ATOM 757 C C . ASP A 1 99 ? -9.896 10.404 -14.716 1.00 62.91 99 ASP A C 1
ATOM 759 O O . ASP A 1 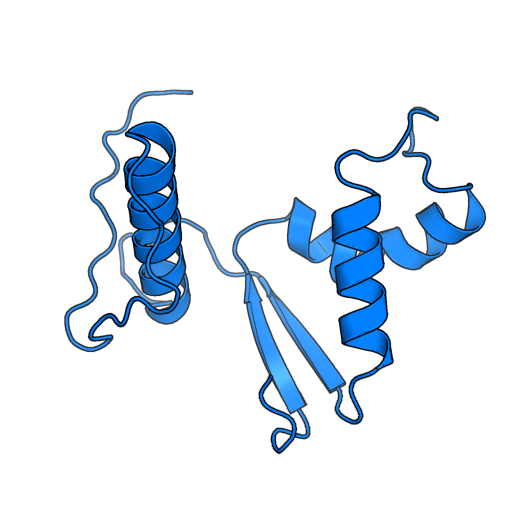99 ? -8.924 10.330 -13.960 1.00 62.91 99 ASP A O 1
ATOM 763 N N . MET A 1 100 ? -10.561 9.328 -15.141 1.00 60.78 100 MET A N 1
ATOM 764 C CA . MET A 1 100 ? -10.461 7.991 -14.541 1.00 60.78 100 MET A CA 1
ATOM 765 C C . MET A 1 100 ? -9.097 7.308 -14.725 1.00 60.78 100 MET A C 1
ATOM 767 O O . MET A 1 100 ? -8.812 6.331 -14.034 1.00 60.78 100 MET A O 1
ATOM 771 N N . ILE A 1 101 ? -8.254 7.782 -15.651 1.00 61.28 101 ILE A N 1
ATOM 772 C CA . ILE A 1 101 ? -6.925 7.218 -15.917 1.00 61.28 101 ILE A CA 1
ATOM 773 C C . ILE A 1 101 ? -5.972 8.353 -16.291 1.00 61.28 101 ILE A C 1
ATOM 775 O O . ILE A 1 101 ? -6.115 8.978 -17.336 1.00 61.28 101 ILE A O 1
ATOM 779 N N . SER A 1 102 ? -4.972 8.594 -15.448 1.00 69.81 102 SER A N 1
ATOM 780 C CA . SER A 1 102 ? -3.820 9.432 -15.786 1.00 69.81 102 SER A CA 1
ATOM 781 C C . SER A 1 102 ? -2.611 8.525 -16.013 1.00 69.81 102 SER A C 1
ATOM 783 O O . SER A 1 102 ? -2.329 7.644 -15.200 1.00 69.81 102 SER A O 1
ATOM 785 N N . THR A 1 103 ? -1.922 8.700 -17.139 1.00 76.94 103 THR A N 1
ATOM 786 C CA . THR A 1 103 ? -0.712 7.941 -17.488 1.00 76.94 103 THR A CA 1
ATOM 787 C C . THR A 1 103 ? 0.500 8.855 -17.389 1.00 76.94 103 THR A C 1
ATOM 789 O O . THR A 1 103 ? 0.431 10.019 -17.776 1.00 76.94 103 THR A O 1
ATOM 792 N N . ILE A 1 104 ? 1.611 8.327 -16.879 1.00 82.50 104 ILE A N 1
ATOM 793 C CA . ILE A 1 104 ? 2.888 9.033 -16.785 1.00 82.50 104 ILE A CA 1
ATOM 794 C C . ILE A 1 104 ? 3.988 8.188 -17.424 1.00 82.50 104 ILE A C 1
ATOM 796 O O . ILE A 1 104 ? 4.003 6.964 -17.282 1.00 82.50 104 ILE A O 1
ATOM 800 N N . ASP A 1 105 ? 4.901 8.841 -18.138 1.00 87.38 105 ASP A N 1
ATOM 801 C CA . ASP A 1 105 ? 6.084 8.191 -18.690 1.00 87.38 105 ASP A CA 1
ATOM 802 C C . ASP A 1 105 ? 7.110 7.924 -17.579 1.00 87.38 105 ASP A C 1
ATOM 804 O O . ASP A 1 105 ? 7.695 8.840 -16.997 1.00 87.38 105 ASP A O 1
ATOM 808 N N . LEU A 1 106 ? 7.347 6.643 -17.292 1.00 84.19 106 LEU A N 1
ATOM 809 C CA . LEU A 1 106 ? 8.300 6.215 -16.269 1.00 84.19 106 LEU A CA 1
ATOM 810 C C . LEU A 1 106 ? 9.757 6.521 -16.642 1.00 84.19 106 LEU A C 1
ATOM 812 O O . LEU A 1 106 ? 10.589 6.618 -15.744 1.00 84.19 106 LEU A O 1
ATOM 816 N N . GLY A 1 107 ? 10.080 6.679 -17.931 1.00 83.50 107 GLY A N 1
ATOM 817 C CA . GLY A 1 107 ? 11.432 7.019 -18.383 1.00 83.50 107 GLY A CA 1
ATOM 818 C C . GLY A 1 107 ? 11.835 8.458 -18.052 1.00 83.50 107 GLY A C 1
ATOM 819 O O . GLY A 1 107 ? 13.022 8.754 -17.914 1.00 83.50 107 GLY A O 1
ATOM 820 N N . SER A 1 108 ? 10.851 9.343 -17.882 1.00 83.81 108 SER A N 1
ATOM 821 C CA . SER A 1 108 ? 11.048 10.768 -17.601 1.00 83.81 108 SER A CA 1
ATOM 822 C C . SER A 1 108 ? 10.517 11.214 -16.236 1.00 83.81 108 SER A C 1
ATOM 824 O O . SER A 1 108 ? 10.695 12.381 -15.873 1.00 83.81 108 SER A O 1
ATOM 826 N N . VAL A 1 109 ? 9.925 10.305 -15.447 1.00 88.38 109 VAL A N 1
ATOM 827 C CA . VAL A 1 109 ? 9.396 10.623 -14.117 1.00 88.38 109 VAL A CA 1
ATOM 828 C C . VAL A 1 109 ? 10.508 11.129 -13.200 1.00 88.38 109 VAL A C 1
ATOM 830 O O . VAL A 1 109 ? 11.550 10.492 -13.040 1.00 88.38 109 VAL A O 1
ATOM 833 N N . LYS A 1 110 ? 10.291 12.290 -12.583 1.00 85.00 110 LYS A N 1
ATOM 834 C CA . LYS A 1 110 ? 11.212 12.886 -11.612 1.00 85.00 110 LYS A CA 1
ATOM 835 C C . LYS A 1 110 ? 10.474 13.157 -10.307 1.00 85.00 110 LYS A C 1
ATOM 837 O O . LYS A 1 110 ? 9.336 13.615 -10.365 1.00 85.00 110 LYS A O 1
ATOM 842 N N . PRO A 1 111 ? 11.105 12.926 -9.144 1.00 81.62 111 PRO A N 1
ATOM 843 C CA . PRO A 1 111 ? 10.524 13.300 -7.864 1.00 81.62 111 PRO A CA 1
ATOM 844 C C . PRO A 1 111 ? 10.162 14.780 -7.863 1.00 81.62 111 PRO A C 1
ATOM 846 O O . PRO A 1 111 ? 10.941 15.612 -8.340 1.00 81.62 111 PRO A O 1
ATOM 849 N N . ARG A 1 112 ? 8.989 15.120 -7.320 1.00 75.44 112 ARG A N 1
ATOM 850 C CA . ARG A 1 112 ? 8.656 16.525 -7.081 1.00 75.44 112 ARG A CA 1
ATOM 851 C C . ARG A 1 112 ? 9.690 17.113 -6.126 1.00 75.44 112 ARG A C 1
ATOM 853 O O . ARG A 1 112 ? 10.086 16.474 -5.151 1.00 75.44 112 ARG A O 1
ATOM 860 N N . GLY A 1 113 ? 10.135 18.332 -6.416 1.00 67.00 113 GLY A N 1
ATOM 861 C CA . GLY A 1 113 ? 11.008 19.063 -5.508 1.00 67.00 113 GLY A CA 1
ATOM 862 C C . GLY A 1 113 ? 10.277 19.287 -4.190 1.00 67.00 113 GLY A C 1
ATOM 863 O O . GLY A 1 113 ? 9.234 19.934 -4.163 1.00 67.00 113 GLY A O 1
ATOM 864 N N . THR A 1 114 ? 10.806 18.755 -3.093 1.00 55.69 114 THR A N 1
ATOM 865 C CA . THR A 1 114 ? 10.297 19.092 -1.768 1.00 55.69 114 THR A CA 1
ATOM 866 C C . THR A 1 114 ? 10.682 20.539 -1.485 1.00 55.69 114 THR A C 1
ATOM 868 O O . THR A 1 114 ? 11.861 20.831 -1.267 1.00 55.69 114 THR A O 1
ATOM 871 N N . SER A 1 115 ? 9.718 21.460 -1.456 1.00 50.69 115 SER A N 1
ATOM 872 C CA . SER A 1 115 ? 9.904 22.659 -0.648 1.00 50.69 115 SER A CA 1
ATOM 873 C C . SER A 1 115 ? 10.015 22.157 0.790 1.00 50.69 115 SER A C 1
ATOM 875 O O . SER A 1 115 ? 9.055 21.653 1.365 1.00 50.69 115 SER A O 1
ATOM 877 N N . PHE A 1 116 ? 11.228 22.171 1.343 1.00 41.78 116 PHE A N 1
ATOM 878 C CA . PHE A 1 116 ? 11.489 21.816 2.738 1.00 41.78 116 PHE A CA 1
ATOM 879 C C . PHE A 1 116 ? 10.836 22.877 3.645 1.00 41.78 116 PHE A C 1
ATOM 881 O O . PHE A 1 116 ? 11.494 23.747 4.209 1.00 41.78 116 PHE A O 1
ATOM 888 N N . GLY A 1 117 ? 9.510 22.843 3.748 1.00 40.31 117 GLY A N 1
ATOM 889 C CA . GLY A 1 117 ? 8.744 23.476 4.806 1.00 40.31 117 GLY A CA 1
ATOM 890 C C . GLY A 1 117 ? 8.673 22.488 5.957 1.00 40.31 117 GLY A C 1
ATOM 891 O O . GLY A 1 117 ? 8.090 21.417 5.812 1.00 40.31 117 GLY A O 1
ATOM 892 N N . LYS A 1 118 ? 9.328 22.823 7.070 1.00 33.19 118 LYS A N 1
ATOM 893 C CA . LYS A 1 118 ? 9.281 22.045 8.311 1.00 33.19 118 LYS A CA 1
ATOM 894 C C . LYS A 1 118 ? 7.821 21.841 8.731 1.00 33.19 118 LYS A C 1
ATOM 896 O O . LYS A 1 118 ? 7.147 22.825 9.027 1.00 33.19 118 LYS A O 1
ATOM 901 N N . TRP A 1 119 ? 7.391 20.588 8.803 1.00 36.56 119 TRP A N 1
ATOM 902 C CA . TRP A 1 119 ? 6.231 20.148 9.571 1.00 36.56 119 TRP A CA 1
ATOM 903 C C . TRP A 1 119 ? 6.663 18.970 10.436 1.00 36.56 119 TRP A C 1
ATOM 905 O O . TRP A 1 119 ? 7.312 18.053 9.882 1.00 36.56 119 TRP A O 1
#

Sequence (119 aa):
DHPDVAHLVIQIDSTYARDCSTTWRAGWRRNGMRNAKRQPVKNAAIIEAIWAALDARAGTVKFVKVPGHDPRNQFPLNTAADILANDAAEKASTGLPVDMISTIDLGSVKPRGTSFGKW